Protein AF-A0A9E4IDW4-F1 (afdb_monomer_lite)

Radius of gyration: 22.56 Å; chains: 1; bounding box: 60×32×59 Å

Sequence (175 aa):
MSVNFPRYSDRLLSLQPRERAHRRWRSAGLVERLWARDPSVWGAAAPSAGQRLGWLDLPRTMAPHLGTFARMAEELIAEGTQDVVLMGMGGSSLAPEVFASVFGRAPGHPRLSVIDSTHPEAVASLRNRIDPTRTFFVVSSKSGTTVETLSFFRYFWKQCSEDGARFAAITDRGT

Foldseek 3Di:
DDDDDDPPPDPPDPCVVVVVVVVVCVVVVLVVCLVVLPQCSVPPVGNCSSVVSVVVCCVVVCVVCVVVVVVVQVVLLVVQAAEEEEQDADPSFVVQVVCCVPVPDDPSGHRYDYDHDPPVVSLVVVVVVDQLCRYAYEQEDAASVPPRSVVSVVVSCVVNVNDPVRYDYDYHPPD

pLDDT: mean 89.24, std 14.79, range [33.0, 98.44]

Structure (mmCIF, N/CA/C/O backbone):
data_AF-A0A9E4IDW4-F1
#
_entry.id   AF-A0A9E4IDW4-F1
#
loop_
_atom_site.group_PDB
_atom_site.id
_atom_site.type_symbol
_atom_site.label_atom_id
_atom_site.label_alt_id
_atom_site.label_comp_id
_atom_site.label_asym_id
_atom_site.label_entity_id
_atom_site.label_seq_id
_atom_site.pdbx_PDB_ins_code
_atom_site.Cartn_x
_atom_site.Cartn_y
_atom_site.Cartn_z
_atom_site.occupancy
_atom_site.B_iso_or_equiv
_atom_site.auth_seq_id
_atom_site.auth_comp_id
_atom_site.auth_asym_id
_atom_site.auth_atom_id
_atom_site.pdbx_PDB_model_num
ATOM 1 N N . MET A 1 1 ? -40.922 -17.368 -31.994 1.00 40.91 1 MET A N 1
ATOM 2 C CA . MET A 1 1 ? -40.145 -16.122 -32.171 1.00 40.91 1 MET A CA 1
ATOM 3 C C . MET A 1 1 ? -38.729 -16.429 -31.710 1.00 40.91 1 MET A C 1
ATOM 5 O O . MET A 1 1 ? -38.491 -16.499 -30.514 1.00 40.91 1 MET A O 1
ATOM 9 N N . SER A 1 2 ? -37.842 -16.778 -32.640 1.00 35.53 2 SER A N 1
ATOM 10 C CA . SER A 1 2 ? -36.505 -17.295 -32.321 1.00 35.53 2 SER A CA 1
ATOM 11 C C . SER A 1 2 ? -35.489 -16.176 -32.497 1.00 35.53 2 SER A C 1
ATOM 13 O O . SER A 1 2 ? -35.296 -15.687 -33.608 1.00 35.53 2 SER A O 1
ATOM 15 N N . VAL A 1 3 ? -34.882 -15.740 -31.396 1.00 36.53 3 VAL A N 1
ATOM 16 C CA . VAL A 1 3 ? -33.816 -14.734 -31.410 1.00 36.53 3 VAL A CA 1
ATOM 17 C C . VAL A 1 3 ? -32.530 -15.430 -31.846 1.00 36.53 3 VAL A C 1
ATOM 19 O O . VAL A 1 3 ? -32.053 -16.353 -31.191 1.00 36.53 3 VAL A O 1
ATOM 22 N N . ASN A 1 4 ? -32.013 -15.028 -33.003 1.00 33.00 4 ASN A N 1
ATOM 23 C CA . ASN A 1 4 ? -30.825 -15.601 -33.617 1.00 33.00 4 ASN A CA 1
ATOM 24 C C . ASN A 1 4 ? -29.584 -14.932 -33.002 1.00 33.00 4 ASN A C 1
ATOM 26 O O . ASN A 1 4 ? -29.314 -13.764 -33.279 1.00 33.00 4 ASN A O 1
ATOM 30 N N . PHE A 1 5 ? -28.843 -15.640 -32.147 1.00 37.16 5 PHE A N 1
ATOM 31 C CA . PHE A 1 5 ? -27.531 -15.172 -31.698 1.00 37.16 5 PHE A CA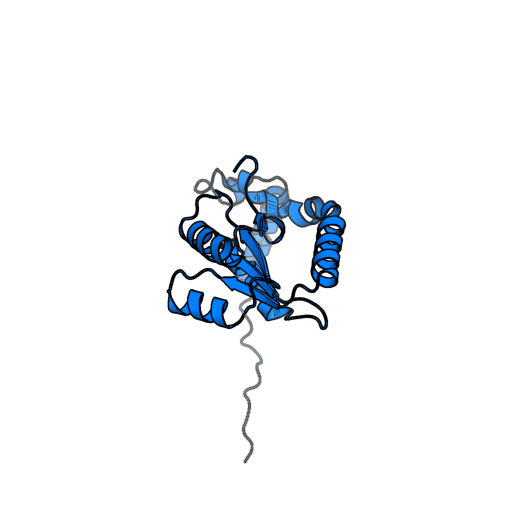 1
ATOM 32 C C . PHE A 1 5 ? -26.512 -15.402 -32.825 1.00 37.16 5 PHE A C 1
ATOM 34 O O . PHE A 1 5 ? -26.415 -16.527 -33.324 1.00 37.16 5 PHE A O 1
ATOM 41 N N . PRO A 1 6 ? -25.742 -14.382 -33.247 1.00 39.16 6 PRO A N 1
ATOM 42 C CA . PRO A 1 6 ? -24.739 -14.574 -34.280 1.00 39.16 6 PRO A CA 1
ATOM 43 C C . PRO A 1 6 ? -23.668 -15.547 -33.778 1.00 39.16 6 PRO A C 1
ATOM 45 O O . PRO A 1 6 ? -23.073 -15.348 -32.716 1.00 39.16 6 PRO A O 1
ATOM 48 N N . ARG A 1 7 ? -23.421 -16.609 -34.553 1.00 46.19 7 ARG A N 1
ATOM 49 C CA . ARG A 1 7 ? -22.292 -17.515 -34.335 1.00 46.19 7 ARG A CA 1
ATOM 50 C C . ARG A 1 7 ? -21.002 -16.705 -34.450 1.00 46.19 7 ARG A C 1
ATOM 52 O O . ARG A 1 7 ? -20.684 -16.184 -35.515 1.00 46.19 7 ARG A O 1
ATOM 59 N N . TYR A 1 8 ? -20.271 -16.610 -33.344 1.00 43.44 8 TYR A N 1
ATOM 60 C CA . TYR A 1 8 ? -18.884 -16.157 -33.304 1.00 43.44 8 TYR A CA 1
ATOM 61 C C . TYR A 1 8 ? -18.001 -17.182 -34.034 1.00 43.44 8 TYR A C 1
ATOM 63 O O . TYR A 1 8 ? -17.343 -18.012 -33.416 1.00 43.44 8 TYR A O 1
ATOM 71 N N . SER A 1 9 ? -17.992 -17.154 -35.360 1.00 56.03 9 SER A N 1
ATOM 72 C CA . SER A 1 9 ? -16.974 -17.831 -36.157 1.00 56.03 9 SER A CA 1
ATOM 73 C C . SER A 1 9 ? -16.443 -16.851 -37.198 1.00 56.03 9 SER A C 1
ATOM 75 O O . SER A 1 9 ? -17.212 -16.172 -37.871 1.00 56.03 9 SER A O 1
ATOM 77 N N . ASP A 1 10 ? -15.113 -16.763 -37.262 1.00 44.09 10 ASP A N 1
ATOM 78 C CA . ASP A 1 10 ? -14.306 -16.153 -38.333 1.00 44.09 10 ASP A CA 1
ATOM 79 C C . ASP A 1 10 ? -13.840 -14.689 -38.195 1.00 44.09 10 ASP A C 1
ATOM 81 O O . ASP A 1 10 ? -13.246 -14.143 -39.122 1.00 44.09 10 ASP A O 1
ATOM 85 N N . ARG A 1 11 ? -13.964 -14.055 -37.016 1.00 44.19 11 ARG A N 1
ATOM 86 C CA . ARG A 1 11 ? -13.300 -12.755 -36.716 1.00 44.19 11 ARG A CA 1
ATOM 87 C C . ARG A 1 11 ? -12.366 -12.751 -35.500 1.00 44.19 11 ARG A C 1
ATOM 89 O O . ARG A 1 11 ? -12.058 -11.696 -34.948 1.00 44.19 11 ARG A O 1
ATOM 96 N N . LEU A 1 12 ? -11.856 -13.910 -35.095 1.00 44.91 12 LEU A N 1
ATOM 97 C CA . LEU A 1 12 ? -10.753 -13.974 -34.136 1.00 44.91 12 LEU A CA 1
ATOM 98 C C . LEU A 1 12 ? -9.425 -13.696 -34.856 1.00 44.91 12 LEU A C 1
ATOM 100 O O . LEU A 1 12 ? -8.836 -14.593 -35.439 1.00 44.91 12 LEU A O 1
ATOM 104 N N . LEU A 1 13 ? -8.980 -12.438 -34.762 1.00 48.75 13 LEU A N 1
ATOM 105 C CA . LEU A 1 13 ? -7.579 -11.994 -34.742 1.00 48.75 13 LEU A CA 1
ATOM 106 C C . LEU A 1 13 ? -6.708 -12.444 -35.928 1.00 48.75 13 LEU A C 1
ATOM 108 O O . LEU A 1 13 ? -6.264 -13.585 -35.998 1.00 48.75 13 LEU A O 1
ATOM 112 N N . SER A 1 14 ? -6.291 -11.508 -36.786 1.00 55.91 14 SER A N 1
ATOM 113 C CA . SER A 1 14 ? -5.097 -11.729 -37.607 1.00 55.91 14 SER A CA 1
ATOM 114 C C . SER A 1 14 ? -3.940 -12.100 -36.666 1.00 55.91 14 SER A C 1
ATOM 116 O O . SER A 1 14 ? -3.430 -11.236 -35.959 1.00 55.91 14 SER A O 1
ATOM 118 N N . LEU A 1 15 ? -3.538 -13.370 -36.605 1.00 54.06 15 LEU A N 1
ATOM 119 C CA . LEU A 1 15 ? -2.450 -13.851 -35.739 1.00 54.06 15 LEU A CA 1
ATOM 120 C C . LEU A 1 15 ? -1.088 -13.260 -36.136 1.00 54.06 15 LEU A C 1
ATOM 122 O O . LEU A 1 15 ? -0.140 -13.256 -35.355 1.00 54.06 15 LEU A O 1
ATOM 126 N N . GLN A 1 16 ? -1.021 -12.669 -37.326 1.00 66.50 16 GLN A N 1
ATOM 127 C CA . GLN A 1 16 ? 0.171 -12.120 -37.953 1.00 66.50 16 GLN A CA 1
ATOM 128 C C . GLN A 1 16 ? 0.957 -11.122 -37.070 1.00 66.50 16 GLN A C 1
ATOM 130 O O . GLN A 1 16 ? 2.168 -11.300 -36.938 1.00 66.50 16 GLN A O 1
ATOM 135 N N . PRO A 1 17 ? 0.365 -10.102 -36.407 1.00 73.94 17 PRO A N 1
ATOM 136 C CA . PRO A 1 17 ? 1.114 -9.200 -35.530 1.00 73.94 17 PRO A CA 1
ATOM 137 C C . PRO A 1 17 ? 1.621 -9.891 -34.257 1.00 73.94 17 PRO A C 1
ATOM 139 O O . PRO A 1 17 ? 2.756 -9.641 -33.853 1.00 73.94 17 PRO A O 1
ATOM 142 N N . ARG A 1 18 ? 0.832 -10.799 -33.660 1.00 78.06 18 ARG A N 1
ATOM 143 C CA . ARG A 1 18 ? 1.226 -11.555 -32.458 1.00 78.06 18 ARG A CA 1
ATOM 144 C C . ARG A 1 18 ? 2.373 -12.513 -32.758 1.00 78.06 18 ARG A C 1
ATOM 146 O O . ARG A 1 18 ? 3.352 -12.557 -32.023 1.00 78.06 18 ARG A O 1
ATOM 153 N N . GLU A 1 19 ? 2.280 -13.252 -33.856 1.00 80.94 19 GLU A N 1
ATOM 154 C CA . GLU A 1 19 ? 3.316 -14.183 -34.301 1.00 80.94 19 GLU A CA 1
ATOM 155 C C . GLU A 1 19 ? 4.599 -13.462 -34.716 1.00 80.94 19 GLU A C 1
ATOM 157 O O . GLU A 1 19 ? 5.691 -13.936 -34.411 1.00 80.94 19 GLU A O 1
ATOM 162 N N . ARG A 1 20 ? 4.492 -12.297 -35.373 1.00 78.88 20 ARG A N 1
ATOM 163 C CA . ARG A 1 20 ? 5.650 -11.440 -35.675 1.00 78.88 20 ARG A CA 1
ATOM 164 C C . ARG A 1 20 ? 6.316 -10.922 -34.405 1.00 78.88 20 ARG A C 1
ATOM 166 O O . ARG A 1 20 ? 7.538 -10.999 -34.306 1.00 78.88 20 ARG A O 1
ATOM 173 N N . ALA A 1 21 ? 5.538 -10.441 -33.434 1.00 81.06 21 ALA A N 1
ATOM 174 C CA . ALA A 1 21 ? 6.067 -10.017 -32.142 1.00 81.06 21 ALA A CA 1
ATOM 175 C C . ALA A 1 21 ? 6.757 -11.186 -31.426 1.00 81.06 21 ALA A C 1
ATOM 177 O O . ALA A 1 21 ? 7.907 -11.059 -31.026 1.00 81.06 21 ALA A O 1
ATOM 178 N N . HIS A 1 22 ? 6.119 -12.353 -31.365 1.00 83.44 22 HIS A N 1
ATOM 179 C CA . HIS A 1 22 ? 6.694 -13.548 -30.753 1.00 83.44 22 HIS A CA 1
ATOM 180 C C . HIS A 1 22 ? 7.994 -14.006 -31.439 1.00 83.44 22 HIS A C 1
ATOM 182 O O . HIS A 1 22 ? 8.988 -14.263 -30.762 1.00 83.44 22 HIS A O 1
ATOM 188 N N . ARG A 1 23 ? 8.032 -14.049 -32.781 1.00 85.25 23 ARG A N 1
ATOM 189 C CA . ARG A 1 23 ? 9.255 -14.356 -33.544 1.00 85.25 23 ARG A CA 1
ATOM 190 C C . ARG A 1 23 ? 10.368 -13.354 -33.249 1.00 85.25 23 ARG A C 1
ATOM 192 O O . ARG A 1 23 ? 11.481 -13.782 -32.972 1.00 85.25 23 ARG A O 1
ATOM 199 N N . ARG A 1 24 ? 10.058 -12.052 -33.234 1.00 83.50 24 ARG A N 1
ATOM 200 C CA . ARG A 1 24 ? 11.014 -10.987 -32.888 1.00 83.50 24 ARG A CA 1
ATOM 201 C C . ARG A 1 24 ? 11.556 -11.147 -31.468 1.00 83.50 24 ARG A C 1
ATOM 203 O O . ARG A 1 24 ? 12.749 -10.972 -31.255 1.00 83.50 24 ARG A O 1
ATOM 210 N N . TRP A 1 25 ? 10.693 -11.471 -30.505 1.00 87.00 25 TRP A N 1
ATOM 211 C CA . TRP A 1 25 ? 11.094 -11.676 -29.113 1.00 87.00 25 TRP A CA 1
ATOM 212 C C . TRP A 1 25 ? 12.065 -12.841 -28.970 1.00 87.00 25 TRP A C 1
ATOM 214 O O . TRP A 1 25 ? 13.083 -12.695 -28.297 1.00 87.00 25 TRP A O 1
ATOM 224 N N . ARG A 1 26 ? 11.788 -13.958 -29.652 1.00 88.25 26 ARG A N 1
ATOM 225 C CA . ARG A 1 26 ? 12.691 -15.112 -29.671 1.00 88.25 26 ARG A CA 1
ATOM 226 C C . ARG A 1 26 ? 13.998 -14.813 -30.395 1.00 88.25 26 ARG A C 1
ATOM 228 O O . ARG A 1 26 ? 15.057 -15.064 -29.838 1.00 8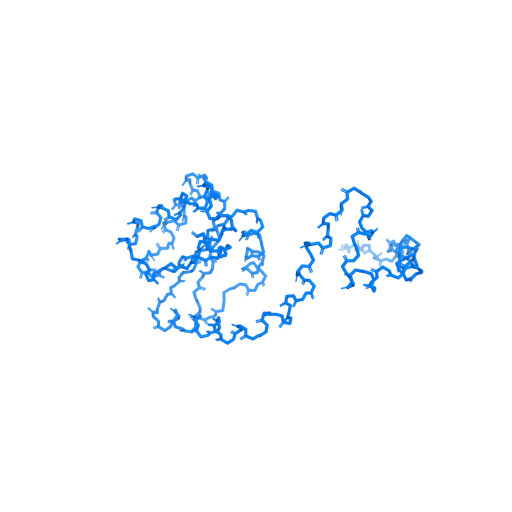8.25 26 ARG A O 1
ATOM 235 N N . SER A 1 27 ? 13.948 -14.254 -31.605 1.00 90.88 27 SER A N 1
ATOM 236 C CA . SER A 1 27 ? 15.157 -14.007 -32.402 1.00 90.88 27 SER A CA 1
ATOM 237 C C . SER A 1 27 ? 16.098 -12.988 -31.759 1.00 90.88 27 SER A C 1
ATOM 239 O O . SER A 1 27 ? 17.302 -13.060 -31.965 1.00 90.88 27 SER A O 1
ATOM 241 N N . ALA A 1 28 ? 15.562 -12.033 -30.994 1.00 90.06 28 ALA A N 1
ATOM 242 C CA . ALA A 1 28 ? 16.347 -11.025 -30.285 1.00 90.06 28 ALA A CA 1
ATOM 243 C C . ALA A 1 28 ? 16.709 -11.419 -28.837 1.00 90.06 28 ALA A C 1
ATOM 245 O O . ALA A 1 28 ? 17.242 -10.574 -28.111 1.00 90.06 28 ALA A O 1
ATOM 246 N N . GLY A 1 29 ? 16.395 -12.654 -28.411 1.00 93.94 29 GLY A N 1
ATOM 247 C CA . GLY A 1 29 ? 16.681 -13.164 -27.064 1.00 93.94 29 GLY A CA 1
ATOM 248 C C . GLY A 1 29 ? 16.105 -12.289 -25.949 1.00 93.94 29 GLY A C 1
ATOM 249 O O . GLY A 1 29 ? 16.760 -12.060 -24.932 1.00 93.94 29 GLY A O 1
ATOM 250 N N . LEU A 1 30 ? 14.929 -11.683 -26.169 1.00 92.19 30 LEU A N 1
ATOM 251 C CA . LEU A 1 30 ? 14.412 -10.649 -25.264 1.00 92.19 30 LEU A CA 1
ATOM 252 C C . LEU A 1 30 ? 14.054 -11.200 -23.888 1.00 92.19 30 LEU A C 1
ATOM 254 O O . LEU A 1 30 ? 14.156 -10.465 -22.913 1.00 92.19 30 LEU A O 1
ATOM 258 N N . VAL A 1 31 ? 13.652 -12.469 -23.795 1.00 92.06 31 VAL A N 1
ATOM 259 C CA . VAL A 1 31 ? 13.317 -13.099 -22.513 1.00 92.06 31 VAL A CA 1
ATOM 260 C C . VAL A 1 31 ? 14.582 -13.271 -21.679 1.00 92.06 31 VAL A C 1
ATOM 262 O O . VAL A 1 31 ? 14.629 -12.827 -20.537 1.00 92.06 31 VAL A O 1
ATOM 265 N N . GLU A 1 32 ? 15.632 -13.847 -22.256 1.00 94.56 32 GLU A N 1
ATOM 266 C CA . GLU A 1 32 ? 16.924 -14.058 -21.606 1.00 94.56 32 GLU A CA 1
ATOM 267 C C . GLU A 1 32 ? 17.537 -12.724 -21.167 1.00 94.56 32 GLU A C 1
ATOM 269 O O . GLU A 1 32 ? 18.001 -12.589 -20.037 1.00 94.56 32 GLU A O 1
ATOM 274 N N . ARG A 1 33 ? 17.462 -11.704 -22.027 1.00 94.88 33 ARG A N 1
ATOM 275 C CA . ARG A 1 33 ? 17.949 -10.348 -21.740 1.00 94.88 33 ARG A CA 1
ATOM 276 C C . ARG A 1 33 ? 17.129 -9.638 -20.665 1.00 94.88 33 ARG A C 1
ATOM 278 O O . ARG A 1 33 ? 17.705 -8.984 -19.798 1.00 94.88 33 ARG A O 1
ATOM 285 N N . LEU A 1 34 ? 15.806 -9.810 -20.671 1.00 94.12 34 LEU A N 1
ATOM 286 C CA . LEU A 1 34 ? 14.916 -9.335 -19.609 1.00 94.12 34 LEU A CA 1
ATOM 287 C C . LEU A 1 34 ? 15.318 -9.941 -18.256 1.00 94.12 34 LEU A C 1
ATOM 289 O O . LEU A 1 34 ? 15.496 -9.208 -17.284 1.00 94.12 34 LEU A O 1
ATOM 293 N N . TRP A 1 35 ? 15.533 -11.259 -18.203 1.00 94.88 35 TRP A N 1
ATOM 294 C CA . TRP A 1 35 ? 16.005 -11.943 -16.995 1.00 94.88 35 TRP A CA 1
ATOM 295 C C . TRP A 1 35 ? 17.409 -11.491 -16.576 1.00 94.88 35 TRP A C 1
ATOM 297 O O . TRP A 1 35 ? 17.647 -11.284 -15.385 1.00 94.88 35 TRP A O 1
ATOM 307 N N . ALA A 1 36 ? 18.294 -11.225 -17.539 1.00 95.00 36 ALA A N 1
ATOM 308 C CA . ALA A 1 36 ? 19.619 -10.641 -17.324 1.00 95.00 36 ALA A CA 1
ATOM 309 C C . ALA A 1 36 ? 19.604 -9.136 -16.977 1.00 95.00 36 ALA A C 1
ATOM 311 O O . ALA A 1 36 ? 20.665 -8.543 -16.797 1.00 95.00 36 ALA A O 1
ATOM 312 N N . ARG A 1 37 ? 18.421 -8.514 -16.849 1.00 95.44 37 ARG A N 1
ATOM 313 C CA . ARG A 1 37 ? 18.230 -7.090 -16.505 1.00 95.44 37 ARG A CA 1
ATOM 314 C C . ARG A 1 37 ? 18.837 -6.118 -17.506 1.00 95.44 37 ARG A C 1
ATOM 316 O O . ARG A 1 37 ? 19.173 -4.992 -17.145 1.00 95.44 37 ARG A O 1
ATOM 323 N N . ASP A 1 38 ? 18.942 -6.532 -18.761 1.00 94.19 38 ASP A N 1
ATOM 324 C CA . ASP A 1 38 ? 19.467 -5.698 -19.832 1.00 94.19 38 ASP A CA 1
ATOM 325 C C . ASP A 1 38 ? 18.517 -4.506 -20.096 1.00 94.19 38 ASP A C 1
ATOM 327 O O . ASP A 1 38 ? 17.403 -4.704 -20.599 1.00 94.19 38 ASP A O 1
ATOM 331 N N . PRO A 1 39 ? 18.923 -3.254 -19.793 1.00 92.12 39 PRO A N 1
ATOM 332 C CA . PRO A 1 39 ? 18.064 -2.086 -19.981 1.00 92.12 39 PRO A CA 1
ATOM 333 C C . PRO A 1 39 ? 17.756 -1.820 -21.460 1.00 92.12 39 PRO A C 1
ATOM 335 O O . PRO A 1 39 ? 16.744 -1.192 -21.773 1.00 92.12 39 PRO A O 1
ATOM 338 N N . SER A 1 40 ? 18.570 -2.333 -22.389 1.00 90.44 40 SER A N 1
ATOM 339 C CA . SER A 1 40 ? 18.362 -2.120 -23.823 1.00 90.44 40 SER A CA 1
ATOM 340 C C . SER A 1 40 ? 17.136 -2.857 -24.384 1.00 90.44 40 SER A C 1
ATOM 342 O O . SER A 1 40 ? 16.716 -2.564 -25.504 1.00 90.44 40 SER A O 1
ATOM 344 N N . VAL A 1 41 ? 16.482 -3.722 -23.593 1.00 91.81 41 VAL A N 1
ATOM 345 C CA . VAL A 1 41 ? 15.140 -4.259 -23.895 1.00 91.81 41 VAL A CA 1
ATOM 346 C C . VAL A 1 41 ? 14.097 -3.137 -24.049 1.00 91.81 41 VAL A C 1
ATOM 348 O O . VAL A 1 41 ? 13.208 -3.249 -24.892 1.00 91.81 41 VAL A O 1
ATOM 351 N N . TRP A 1 42 ? 14.230 -2.030 -23.307 1.00 90.12 42 TRP A N 1
ATOM 352 C CA . TRP A 1 42 ? 13.336 -0.861 -23.388 1.00 90.12 42 TRP A CA 1
ATOM 353 C C . TRP A 1 42 ? 13.865 0.254 -24.301 1.00 90.12 42 TRP A C 1
ATOM 355 O O . TRP A 1 42 ? 13.230 1.300 -24.442 1.00 90.12 42 TRP A O 1
ATOM 365 N N . GLY A 1 43 ? 15.009 0.030 -24.951 1.00 87.81 43 GLY A N 1
ATOM 366 C CA . GLY A 1 43 ? 15.678 1.021 -25.787 1.00 87.81 43 GLY A CA 1
ATOM 367 C C . GLY A 1 43 ? 16.343 2.154 -24.997 1.00 87.81 43 GLY A C 1
ATOM 368 O O . GLY A 1 43 ? 16.283 2.230 -23.770 1.00 87.81 43 GLY A O 1
ATOM 369 N N . ALA A 1 44 ? 16.989 3.067 -25.725 1.00 87.81 44 ALA A N 1
ATOM 370 C CA . ALA A 1 44 ? 17.806 4.136 -25.143 1.00 87.81 44 ALA A CA 1
ATOM 371 C C . ALA A 1 44 ? 17.014 5.153 -24.296 1.00 87.81 44 ALA A C 1
ATOM 373 O O . ALA A 1 44 ? 17.605 5.872 -23.499 1.00 87.81 44 ALA A O 1
ATOM 374 N N . ALA A 1 45 ? 15.686 5.203 -24.443 1.00 88.06 45 ALA A N 1
ATOM 375 C CA . 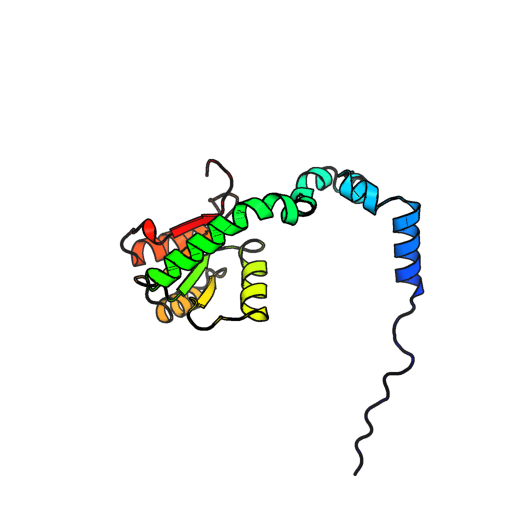ALA A 1 45 ? 14.824 6.121 -23.700 1.00 88.06 45 ALA A CA 1
ATOM 376 C C . ALA A 1 45 ? 14.639 5.734 -22.219 1.00 88.06 45 ALA A C 1
ATOM 378 O O . ALA A 1 45 ? 14.189 6.559 -21.428 1.00 88.06 45 ALA A O 1
ATOM 379 N N . ALA A 1 46 ? 14.980 4.500 -21.827 1.00 88.12 46 ALA A N 1
ATOM 380 C CA . ALA A 1 46 ? 14.782 4.003 -20.465 1.00 88.12 46 ALA A CA 1
ATOM 381 C C . ALA A 1 46 ? 16.047 3.325 -19.897 1.00 88.12 46 ALA A C 1
ATOM 383 O O . ALA A 1 46 ? 16.011 2.151 -19.521 1.00 88.12 46 ALA A O 1
ATOM 384 N N . PRO A 1 47 ? 17.175 4.050 -19.775 1.00 86.44 47 PRO A N 1
ATOM 385 C CA . PRO A 1 47 ? 18.453 3.466 -19.356 1.00 86.44 47 PRO A CA 1
ATOM 386 C C . PRO A 1 47 ? 18.426 2.897 -17.927 1.00 86.44 47 PRO A C 1
ATOM 388 O O . PRO A 1 47 ? 19.189 1.991 -17.606 1.00 86.44 47 PRO A O 1
ATOM 391 N N . SER A 1 48 ? 17.521 3.381 -17.067 1.00 91.25 48 SER A N 1
ATOM 392 C CA . SER A 1 48 ? 17.343 2.889 -15.693 1.00 91.25 48 SER A CA 1
ATOM 393 C C . SER A 1 48 ? 16.371 1.710 -15.572 1.00 91.25 48 SER A C 1
ATOM 395 O O . SER A 1 48 ? 16.156 1.217 -14.464 1.00 91.25 48 SER A O 1
ATOM 397 N N . ALA A 1 49 ? 15.788 1.226 -16.678 1.00 91.06 49 ALA A N 1
ATOM 398 C CA . ALA A 1 49 ? 14.782 0.164 -16.646 1.00 91.06 49 ALA A CA 1
ATOM 399 C C . ALA A 1 49 ? 15.293 -1.102 -15.948 1.00 91.06 49 ALA A C 1
ATOM 401 O O . ALA A 1 49 ? 14.576 -1.654 -15.119 1.00 91.06 49 ALA A O 1
ATOM 402 N N . GLY A 1 50 ? 16.554 -1.491 -16.186 1.00 90.88 50 GLY A N 1
ATOM 403 C CA . GLY A 1 50 ? 17.183 -2.663 -15.562 1.00 90.88 50 GLY A CA 1
ATOM 404 C C . GLY A 1 50 ? 17.188 -2.635 -14.027 1.00 90.88 50 GLY A C 1
ATOM 405 O O . GLY A 1 50 ? 17.099 -3.680 -13.386 1.00 90.88 50 GLY A O 1
ATOM 406 N N . GLN A 1 51 ? 17.198 -1.443 -13.421 1.00 92.38 51 GLN A N 1
ATOM 407 C CA . GLN A 1 51 ? 17.175 -1.260 -11.963 1.00 92.38 51 GLN A CA 1
ATOM 408 C C . GLN A 1 51 ? 15.768 -1.422 -11.364 1.00 92.38 51 GLN A C 1
ATOM 410 O O . GLN A 1 51 ? 15.619 -1.562 -10.153 1.00 92.38 51 GLN A O 1
ATOM 415 N N . ARG A 1 52 ? 14.717 -1.405 -12.193 1.00 91.75 52 ARG A N 1
ATOM 416 C CA . ARG A 1 52 ? 13.305 -1.468 -11.771 1.00 91.75 52 ARG A CA 1
ATOM 417 C C . ARG A 1 52 ? 12.670 -2.835 -12.043 1.00 91.75 52 ARG A C 1
ATOM 419 O O . ARG A 1 52 ? 11.449 -2.957 -12.076 1.00 91.75 52 ARG A O 1
ATOM 426 N N . LEU A 1 53 ? 13.493 -3.872 -12.216 1.00 95.06 53 LEU A N 1
ATOM 427 C CA . LEU A 1 53 ? 13.063 -5.242 -12.532 1.00 95.06 53 LEU A CA 1
ATOM 428 C C . LEU A 1 53 ? 13.064 -6.187 -11.332 1.00 95.06 53 LEU A C 1
ATOM 430 O O . LEU A 1 53 ? 13.038 -7.403 -11.507 1.00 95.06 53 LEU A O 1
ATOM 434 N N . GLY A 1 54 ? 13.052 -5.645 -10.110 1.00 93.44 54 GLY A N 1
ATOM 435 C CA . GLY A 1 54 ? 12.947 -6.455 -8.891 1.00 93.44 54 GLY A CA 1
ATOM 436 C C . GLY A 1 54 ? 11.719 -7.374 -8.883 1.00 93.44 54 GLY A C 1
ATOM 437 O O . GLY A 1 54 ? 11.762 -8.450 -8.297 1.00 93.44 54 GLY A O 1
ATOM 438 N N . TRP A 1 55 ? 10.661 -7.009 -9.619 1.00 94.31 55 TRP A N 1
ATOM 439 C CA . TRP A 1 55 ? 9.451 -7.818 -9.775 1.00 94.31 55 TRP A CA 1
ATOM 440 C C . TRP A 1 55 ? 9.685 -9.207 -10.386 1.00 94.31 55 TRP A C 1
ATOM 442 O O . TRP A 1 55 ? 8.906 -10.115 -10.112 1.00 94.31 55 TRP A O 1
ATOM 452 N N . LEU A 1 56 ? 10.769 -9.404 -11.147 1.00 96.19 56 LEU A N 1
ATOM 453 C CA . LEU A 1 56 ? 11.132 -10.710 -11.707 1.00 96.19 56 LEU A CA 1
ATOM 454 C C . LEU A 1 56 ? 11.524 -11.727 -10.627 1.00 96.19 56 LEU A C 1
ATOM 456 O O . LEU A 1 56 ? 11.273 -12.919 -10.782 1.00 96.19 56 LEU A O 1
ATOM 460 N N . ASP A 1 57 ? 12.133 -11.261 -9.535 1.00 95.69 57 ASP A N 1
ATOM 461 C CA . ASP A 1 57 ? 12.568 -12.123 -8.433 1.00 95.69 57 ASP A CA 1
ATOM 462 C C . ASP A 1 57 ? 11.528 -12.239 -7.314 1.00 95.69 57 ASP A C 1
ATOM 464 O O . ASP A 1 57 ? 11.674 -13.115 -6.459 1.00 95.69 57 ASP A O 1
ATOM 468 N N . LEU A 1 58 ? 10.490 -11.389 -7.316 1.00 94.19 58 LEU A N 1
ATOM 469 C CA . LEU A 1 58 ? 9.543 -11.260 -6.204 1.00 94.19 58 LEU A CA 1
ATOM 470 C C . LEU A 1 58 ? 8.971 -12.594 -5.711 1.00 94.19 58 LEU A C 1
ATOM 472 O O . LEU A 1 58 ? 8.995 -12.804 -4.501 1.00 94.19 58 LEU A O 1
ATOM 476 N N . PRO A 1 59 ? 8.511 -13.530 -6.567 1.00 93.56 59 PRO A N 1
ATOM 477 C CA . PRO A 1 59 ? 7.992 -14.808 -6.077 1.00 93.56 59 PRO A CA 1
ATOM 478 C C . PRO A 1 59 ? 9.012 -15.587 -5.235 1.00 93.56 59 PRO A C 1
ATOM 480 O O . PRO A 1 59 ? 8.658 -16.185 -4.223 1.00 93.56 59 PRO A O 1
ATOM 483 N N . ARG A 1 60 ? 10.293 -15.538 -5.618 1.00 95.94 60 ARG A N 1
ATOM 484 C CA . ARG A 1 60 ? 11.384 -16.212 -4.908 1.00 95.94 60 ARG A CA 1
ATOM 485 C C . ARG A 1 60 ? 11.793 -15.454 -3.651 1.00 95.94 60 ARG A C 1
ATOM 487 O O . ARG A 1 60 ? 12.005 -16.080 -2.619 1.00 95.94 60 ARG A O 1
ATOM 494 N N . THR A 1 61 ? 11.912 -14.129 -3.719 1.00 95.62 61 THR A N 1
ATOM 495 C CA . THR A 1 61 ? 12.342 -13.322 -2.566 1.00 95.62 61 THR A CA 1
ATOM 496 C C . THR A 1 61 ? 11.252 -13.195 -1.509 1.00 95.62 61 THR A C 1
ATOM 498 O O . THR A 1 61 ? 11.576 -13.037 -0.341 1.00 95.62 61 THR A O 1
ATOM 501 N N . MET A 1 62 ? 9.973 -13.290 -1.890 1.00 95.38 62 MET A N 1
ATOM 502 C CA . MET A 1 62 ? 8.844 -13.223 -0.958 1.00 95.38 62 MET A CA 1
ATOM 503 C C . MET A 1 62 ? 8.516 -14.560 -0.296 1.00 95.38 62 MET A C 1
ATOM 505 O O . MET A 1 62 ? 7.967 -14.551 0.805 1.00 95.38 62 MET A O 1
ATOM 509 N N . ALA A 1 63 ? 8.863 -15.696 -0.913 1.00 96.88 63 ALA A N 1
ATOM 510 C CA . ALA A 1 63 ? 8.540 -17.023 -0.383 1.00 96.88 63 ALA A CA 1
ATOM 511 C C . ALA A 1 63 ? 8.970 -17.235 1.088 1.00 96.88 63 ALA A C 1
ATOM 513 O O . ALA A 1 63 ? 8.139 -17.699 1.871 1.00 96.88 63 ALA A O 1
ATOM 514 N N . PRO A 1 64 ? 10.183 -16.832 1.526 1.00 97.38 64 PRO A N 1
ATOM 515 C CA . PRO A 1 64 ? 10.592 -16.972 2.927 1.00 97.38 64 PRO A CA 1
ATOM 516 C C . PRO A 1 64 ? 9.768 -16.133 3.918 1.00 97.38 64 PRO A C 1
ATOM 518 O O . PRO A 1 64 ? 9.752 -16.435 5.107 1.00 97.38 64 PRO A O 1
ATOM 521 N N . HIS A 1 65 ? 9.085 -15.082 3.453 1.00 95.81 65 HIS A N 1
ATOM 522 C CA . HIS A 1 65 ? 8.314 -14.166 4.299 1.00 95.81 65 HIS A CA 1
ATOM 523 C C . HIS A 1 65 ? 6.843 -14.572 4.454 1.00 95.81 65 HIS A C 1
ATOM 525 O O . HIS A 1 65 ? 6.156 -14.035 5.323 1.00 95.81 65 HIS A O 1
ATOM 531 N N . LEU A 1 66 ? 6.351 -15.525 3.653 1.00 95.69 66 LEU A N 1
ATOM 532 C CA . LEU A 1 66 ? 4.940 -15.927 3.661 1.00 95.69 66 LEU A CA 1
ATOM 533 C C . LEU A 1 66 ? 4.475 -16.413 5.037 1.00 95.69 66 LEU A C 1
ATOM 535 O O . LEU A 1 66 ? 3.385 -16.045 5.466 1.00 95.69 66 LEU A O 1
ATOM 539 N N . GLY A 1 67 ? 5.314 -17.167 5.754 1.00 97.69 67 GLY A N 1
ATOM 540 C CA . GLY A 1 67 ? 4.997 -17.627 7.110 1.00 97.69 67 GLY A CA 1
ATOM 541 C C . GLY A 1 67 ? 4.801 -16.474 8.099 1.00 97.69 67 GLY A C 1
ATOM 542 O O . GLY A 1 67 ? 3.891 -16.514 8.921 1.00 97.69 67 GLY A O 1
ATOM 543 N N . THR A 1 68 ? 5.596 -15.407 7.980 1.00 96.38 68 THR A N 1
ATOM 544 C CA . THR A 1 68 ? 5.449 -14.209 8.818 1.00 96.38 68 THR A CA 1
ATOM 545 C C . THR A 1 68 ? 4.121 -13.504 8.560 1.00 96.38 68 THR A C 1
ATOM 547 O O . THR A 1 68 ? 3.448 -13.126 9.514 1.00 96.38 68 THR A O 1
ATOM 550 N N . PHE A 1 69 ? 3.720 -13.346 7.294 1.00 94.25 69 PHE A N 1
ATOM 551 C CA . PHE A 1 69 ? 2.444 -12.703 6.961 1.00 94.25 69 PHE A CA 1
ATOM 552 C C . PHE A 1 69 ? 1.238 -13.559 7.341 1.00 94.25 69 PHE A C 1
ATOM 554 O O . PHE A 1 69 ? 0.248 -13.016 7.819 1.00 94.25 69 PHE A O 1
ATOM 561 N N . ALA A 1 70 ? 1.328 -14.880 7.163 1.00 95.50 70 ALA A N 1
ATOM 562 C CA . ALA A 1 70 ? 0.284 -15.806 7.588 1.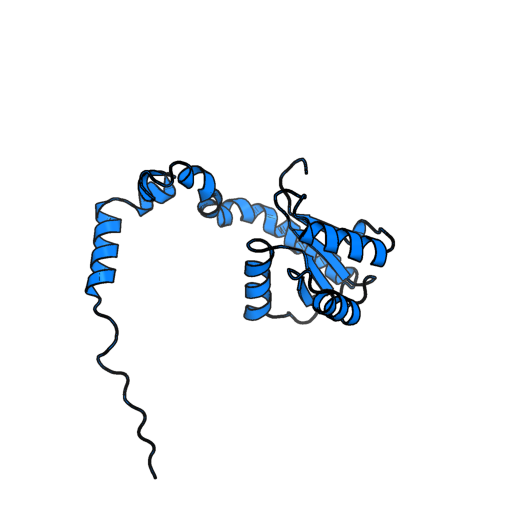00 95.50 70 ALA A CA 1
ATOM 563 C C . ALA A 1 70 ? 0.065 -15.721 9.104 1.00 95.50 70 ALA A C 1
ATOM 565 O O . ALA A 1 70 ? -1.056 -15.481 9.540 1.00 95.50 70 ALA A O 1
ATOM 566 N N . ARG A 1 71 ? 1.147 -15.784 9.889 1.00 97.44 71 ARG A N 1
ATOM 567 C CA . ARG A 1 71 ? 1.085 -15.634 11.347 1.00 97.44 71 ARG A CA 1
ATOM 568 C C . ARG A 1 71 ? 0.499 -14.284 11.766 1.00 97.44 71 ARG A C 1
ATOM 570 O O . ARG A 1 71 ? -0.375 -14.246 12.617 1.00 97.44 71 ARG A O 1
ATOM 577 N N . MET A 1 72 ? 0.936 -13.186 11.147 1.00 95.38 72 MET A N 1
ATOM 578 C CA . MET A 1 72 ? 0.382 -11.859 11.440 1.00 95.38 72 MET A CA 1
ATOM 579 C C . MET A 1 72 ? -1.125 -11.799 11.145 1.00 95.38 72 MET A C 1
ATOM 581 O O . MET A 1 72 ? -1.886 -11.226 11.918 1.00 95.38 72 MET A O 1
ATOM 585 N N . ALA A 1 73 ? -1.578 -12.398 10.041 1.00 95.00 73 ALA A N 1
ATOM 586 C CA . ALA A 1 73 ? -3.002 -12.461 9.729 1.00 95.00 73 ALA A CA 1
ATOM 587 C C . ALA A 1 73 ? -3.780 -13.290 10.766 1.00 95.00 73 ALA A C 1
ATOM 589 O O . ALA A 1 73 ? -4.863 -12.878 11.175 1.00 95.00 73 ALA A O 1
ATOM 590 N N . GLU A 1 74 ? -3.231 -14.424 11.210 1.00 97.31 74 GLU A N 1
ATOM 591 C CA . GLU A 1 74 ? -3.815 -15.265 12.265 1.00 97.31 74 GLU A CA 1
ATOM 592 C C . GLU A 1 74 ? -3.911 -14.527 13.607 1.00 97.31 74 GLU A C 1
AT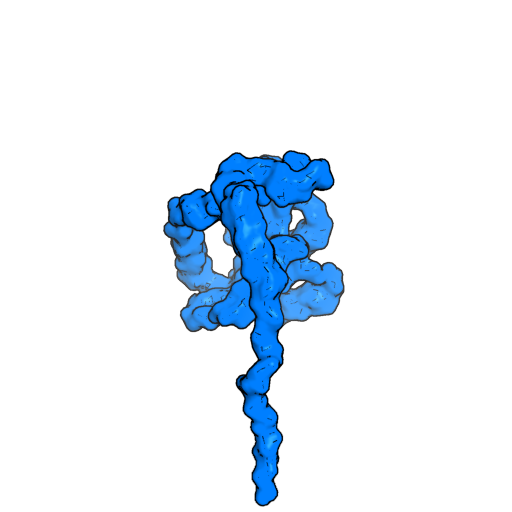OM 594 O O . GLU A 1 74 ? -4.957 -14.577 14.250 1.00 97.31 74 GLU A O 1
ATOM 599 N N . GLU A 1 75 ? -2.864 -13.795 13.996 1.00 97.12 75 GLU A N 1
ATOM 600 C CA . GLU A 1 75 ? -2.833 -12.963 15.207 1.00 97.12 75 GLU A CA 1
ATOM 601 C C . GLU A 1 75 ? -3.945 -11.903 15.169 1.00 97.12 75 GLU A C 1
ATOM 603 O O . GLU A 1 75 ? -4.773 -11.845 16.077 1.00 97.12 75 GLU A O 1
ATOM 608 N N . LEU A 1 76 ? -4.065 -11.154 14.066 1.00 96.81 76 LEU A N 1
ATOM 609 C CA . LEU A 1 76 ? -5.121 -10.148 13.907 1.00 96.81 76 LEU A CA 1
ATOM 610 C C . LEU A 1 76 ? -6.533 -10.749 13.975 1.00 96.81 76 LEU A C 1
ATOM 612 O O . LEU A 1 76 ? -7.450 -10.123 14.518 1.00 96.81 76 LEU A O 1
ATOM 616 N N . ILE A 1 77 ? -6.726 -11.951 13.424 1.00 97.06 77 ILE A N 1
ATOM 617 C CA . ILE A 1 77 ? -8.002 -12.676 13.496 1.00 97.06 77 ILE A CA 1
ATOM 618 C C . ILE A 1 77 ? -8.296 -13.093 14.940 1.00 97.06 77 ILE A C 1
ATOM 620 O O . ILE A 1 77 ? -9.414 -12.879 15.415 1.00 97.06 77 ILE A O 1
ATOM 624 N N . ALA A 1 78 ? -7.311 -13.652 15.647 1.00 97.31 78 ALA A N 1
ATOM 625 C CA . ALA A 1 78 ? -7.449 -14.087 17.036 1.00 97.31 78 ALA A CA 1
ATOM 626 C C . ALA A 1 78 ? -7.744 -12.916 17.990 1.00 97.31 78 ALA A C 1
ATOM 628 O O . ALA A 1 78 ? -8.533 -13.062 18.923 1.00 97.31 78 ALA A O 1
ATOM 629 N N . GLU A 1 79 ? -7.186 -11.738 17.712 1.0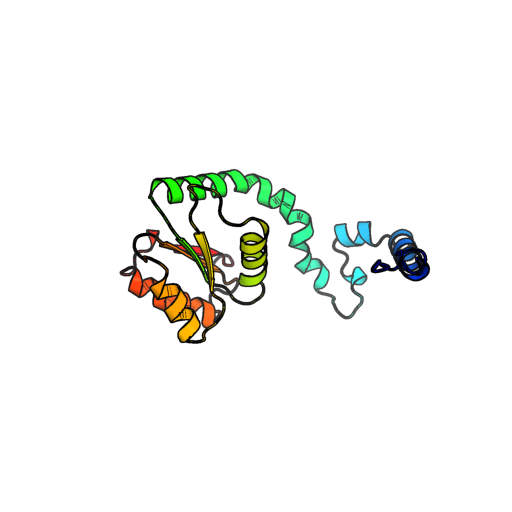0 96.06 79 GLU A N 1
ATOM 630 C CA . GLU A 1 79 ? -7.458 -10.485 18.429 1.00 96.06 79 GLU A CA 1
ATOM 631 C C . GLU A 1 79 ? -8.842 -9.888 18.112 1.00 96.06 79 GLU A C 1
ATOM 633 O O . GLU A 1 79 ? -9.274 -8.912 18.727 1.00 96.06 79 GLU A O 1
ATOM 638 N N . GLY A 1 80 ? -9.581 -10.477 17.167 1.00 96.81 80 GLY A N 1
ATOM 639 C CA . GLY A 1 80 ? -10.942 -10.069 16.836 1.00 96.81 80 GLY A CA 1
ATOM 640 C C . GLY A 1 80 ? -11.028 -8.859 15.905 1.00 96.81 80 GLY A C 1
ATOM 641 O O . GLY A 1 80 ? -12.073 -8.188 15.891 1.00 96.81 80 GLY A O 1
ATOM 642 N N . THR A 1 81 ? -9.977 -8.596 15.119 1.00 98.12 81 THR A N 1
ATOM 643 C CA . THR A 1 81 ? -9.968 -7.580 14.056 1.00 98.12 81 THR A CA 1
ATOM 644 C C . THR A 1 81 ? -11.083 -7.858 13.047 1.00 98.12 81 THR A C 1
ATOM 646 O O . THR A 1 81 ? -11.218 -8.966 12.527 1.00 98.12 81 THR A O 1
ATOM 649 N N . GLN A 1 82 ? -11.899 -6.845 12.752 1.00 97.50 82 GLN A N 1
ATOM 650 C CA . GLN A 1 82 ? -13.012 -6.941 11.800 1.00 97.50 82 GLN A CA 1
ATOM 651 C C . GLN A 1 82 ? -12.709 -6.294 10.457 1.00 97.50 82 GLN A C 1
ATOM 653 O O . GLN A 1 82 ? -13.246 -6.725 9.434 1.00 97.50 82 GLN A O 1
ATOM 658 N N . ASP A 1 83 ? -11.847 -5.284 10.455 1.00 97.94 83 ASP A N 1
ATOM 659 C CA . ASP A 1 83 ? -11.507 -4.495 9.283 1.00 97.94 83 ASP A CA 1
ATOM 660 C C . ASP A 1 83 ? -9.990 -4.341 9.170 1.00 97.94 83 ASP A C 1
ATOM 662 O O . ASP A 1 83 ? -9.294 -4.127 10.159 1.00 97.94 83 ASP A O 1
ATOM 666 N N . VAL A 1 84 ? -9.488 -4.413 7.941 1.00 97.88 84 VAL A N 1
ATOM 667 C CA . VAL A 1 84 ? -8.145 -3.966 7.578 1.00 97.88 84 VAL A CA 1
ATOM 668 C C . VAL A 1 84 ? -8.301 -2.817 6.595 1.00 97.88 84 VAL A C 1
ATOM 670 O O . VAL A 1 84 ? -8.937 -2.974 5.552 1.00 97.88 84 VAL A O 1
ATOM 673 N N . VAL A 1 85 ? -7.730 -1.661 6.913 1.00 98.00 85 VAL A N 1
ATOM 674 C CA . VAL A 1 85 ? -7.747 -0.485 6.039 1.00 98.00 85 VAL A CA 1
ATOM 675 C C . VAL A 1 85 ? -6.348 -0.240 5.499 1.00 98.00 85 VAL A C 1
ATOM 677 O O . VAL A 1 85 ? -5.449 0.148 6.242 1.00 98.00 85 VAL A O 1
ATOM 680 N N . LEU A 1 86 ? -6.170 -0.425 4.194 1.00 97.88 86 LEU A N 1
ATOM 681 C CA . LEU A 1 86 ? -4.954 -0.027 3.498 1.00 97.88 86 LEU A CA 1
ATOM 682 C C . LEU A 1 86 ? -5.075 1.427 3.036 1.00 97.88 86 LEU A C 1
ATOM 684 O O . LEU A 1 86 ? -5.981 1.777 2.283 1.00 97.88 86 LEU A O 1
ATOM 688 N N . MET A 1 87 ? -4.134 2.260 3.470 1.00 97.50 87 MET A N 1
ATOM 689 C CA . MET A 1 87 ? -4.004 3.663 3.084 1.00 97.50 87 MET A CA 1
ATOM 690 C C . MET A 1 87 ? -2.851 3.790 2.094 1.00 97.50 87 MET A C 1
ATOM 692 O O . MET A 1 87 ? -1.692 3.584 2.459 1.00 97.50 87 MET A O 1
ATOM 696 N N . GLY A 1 88 ? -3.146 4.130 0.846 1.00 94.62 88 GLY A N 1
ATOM 697 C CA . GLY A 1 88 ? -2.148 4.171 -0.218 1.00 94.62 88 GLY A CA 1
ATOM 698 C C . GLY A 1 88 ? -2.622 4.998 -1.403 1.00 94.62 88 GLY A C 1
ATOM 699 O O . GLY A 1 88 ? -3.808 5.262 -1.531 1.00 94.62 88 GLY A O 1
ATOM 700 N N . MET A 1 89 ? -1.692 5.401 -2.265 1.00 92.06 89 MET A N 1
ATOM 701 C CA . MET A 1 89 ? -1.982 6.159 -3.480 1.00 92.06 89 MET A CA 1
ATOM 702 C C . MET A 1 89 ? -1.401 5.442 -4.698 1.00 92.06 89 MET A C 1
ATOM 704 O O . MET A 1 89 ? -0.242 5.012 -4.700 1.00 92.06 89 MET A O 1
ATOM 708 N N . GLY A 1 90 ? -2.191 5.353 -5.768 1.00 87.12 90 GLY A N 1
ATOM 709 C CA . GLY A 1 90 ? -1.764 4.805 -7.054 1.00 87.12 90 GLY A CA 1
ATOM 710 C C . GLY A 1 90 ? -1.303 3.350 -6.949 1.00 87.12 90 GLY A C 1
ATOM 711 O O . GLY A 1 90 ? -2.087 2.449 -6.670 1.00 87.12 90 GLY A O 1
ATOM 712 N N . GLY A 1 91 ? -0.012 3.097 -7.179 1.00 85.44 91 GLY A N 1
ATOM 713 C CA . GLY A 1 91 ? 0.534 1.735 -7.153 1.00 85.44 91 GLY A CA 1
ATOM 714 C C . GLY A 1 91 ? 0.364 1.015 -5.809 1.00 85.44 91 GLY A C 1
ATOM 715 O O . GLY A 1 91 ? 0.315 -0.213 -5.800 1.00 85.44 91 GLY A O 1
ATOM 716 N N . SER A 1 92 ? 0.246 1.749 -4.694 1.00 87.19 92 SER A N 1
ATOM 717 C CA . SER A 1 92 ? 0.005 1.144 -3.381 1.00 87.19 92 SER A CA 1
ATOM 718 C C . SER A 1 92 ? -1.467 0.850 -3.077 1.00 87.19 92 SER A C 1
ATOM 720 O O . SER A 1 92 ? -1.714 0.093 -2.145 1.00 87.19 92 SER A O 1
ATOM 722 N N . SER A 1 93 ? -2.432 1.360 -3.855 1.00 90.31 93 SER A N 1
ATOM 723 C CA . SER A 1 93 ? -3.872 1.091 -3.670 1.00 90.31 93 SER A CA 1
ATOM 724 C C . SER A 1 93 ? -4.436 0.073 -4.669 1.00 90.31 93 SER A C 1
ATOM 726 O O . SER A 1 93 ? -5.167 -0.838 -4.277 1.00 90.31 93 SER A O 1
ATOM 728 N N . LEU A 1 94 ? -4.041 0.167 -5.942 1.00 90.50 94 LEU A N 1
ATOM 729 C CA . LEU A 1 94 ? -4.705 -0.542 -7.045 1.00 90.50 94 LEU A CA 1
ATOM 730 C C . LEU A 1 94 ? -4.606 -2.073 -6.967 1.00 90.50 94 LEU A C 1
ATOM 732 O O . LEU A 1 94 ? -5.592 -2.771 -7.187 1.00 90.50 94 LEU A O 1
ATOM 736 N N . ALA A 1 95 ? -3.425 -2.626 -6.672 1.00 90.94 95 ALA A N 1
ATOM 737 C CA . ALA A 1 95 ? -3.271 -4.081 -6.594 1.00 90.94 95 ALA A CA 1
ATOM 738 C C . ALA A 1 95 ? -4.061 -4.693 -5.413 1.00 90.94 95 ALA A C 1
ATOM 740 O O . ALA A 1 95 ? -4.803 -5.652 -5.644 1.00 90.94 95 ALA A O 1
ATOM 741 N N . PRO A 1 96 ? -3.985 -4.141 -4.182 1.00 92.19 96 PRO A N 1
ATOM 742 C CA . PRO A 1 96 ? -4.864 -4.547 -3.085 1.00 92.19 96 PRO A CA 1
ATOM 743 C C . PRO A 1 96 ? -6.357 -4.456 -3.416 1.00 92.19 96 PRO A C 1
ATOM 745 O O . PRO A 1 96 ? -7.109 -5.364 -3.069 1.00 92.19 96 PRO A O 1
ATOM 748 N N . GLU A 1 97 ? -6.786 -3.400 -4.110 1.00 92.19 97 GLU A N 1
ATOM 749 C CA . GLU A 1 97 ? -8.185 -3.218 -4.508 1.00 92.19 97 GLU A CA 1
ATOM 750 C C . GLU A 1 97 ? -8.650 -4.306 -5.488 1.00 92.19 97 GLU A C 1
ATOM 752 O O . GLU A 1 97 ? -9.705 -4.915 -5.295 1.00 92.19 97 GLU A O 1
ATOM 757 N N . VAL A 1 98 ? -7.826 -4.631 -6.492 1.00 93.25 98 VAL A N 1
ATOM 758 C CA . VAL A 1 98 ? -8.096 -5.741 -7.417 1.00 93.25 98 VAL A CA 1
ATOM 759 C C . VAL A 1 98 ? -8.199 -7.064 -6.661 1.00 93.25 98 VAL A C 1
ATOM 761 O O . VAL A 1 98 ? -9.132 -7.827 -6.901 1.00 93.25 98 VAL A O 1
ATOM 764 N N . PHE A 1 99 ? -7.290 -7.346 -5.725 1.00 91.12 99 PHE A N 1
ATOM 765 C CA . PHE A 1 99 ? -7.354 -8.581 -4.939 1.00 91.12 99 PHE A CA 1
ATOM 766 C C . PHE A 1 99 ? -8.600 -8.651 -4.058 1.00 91.12 99 PHE A C 1
ATOM 768 O O . PHE A 1 99 ? -9.246 -9.697 -4.021 1.00 91.12 99 PHE A O 1
ATOM 775 N N . ALA A 1 100 ? -8.980 -7.548 -3.410 1.00 91.94 100 ALA A N 1
ATOM 776 C CA . ALA A 1 100 ? -10.207 -7.477 -2.624 1.00 91.94 100 ALA A CA 1
ATOM 777 C C . ALA A 1 100 ? -11.453 -7.738 -3.487 1.00 91.94 100 ALA A C 1
ATOM 779 O O . ALA A 1 100 ? -12.361 -8.445 -3.055 1.00 91.94 100 ALA A O 1
ATOM 780 N N . SER A 1 101 ? -11.482 -7.212 -4.714 1.00 91.81 101 SER A N 1
ATOM 781 C CA . SER A 1 101 ? -12.584 -7.405 -5.664 1.00 91.81 101 SER A CA 1
ATOM 782 C C . SER A 1 101 ? -12.656 -8.836 -6.211 1.00 91.81 101 SER A C 1
ATOM 784 O O . SER A 1 101 ? -13.735 -9.421 -6.290 1.00 91.81 101 SER A O 1
ATOM 786 N N . VAL A 1 102 ? -11.507 -9.429 -6.553 1.00 95.38 102 VAL A N 1
ATOM 787 C CA . VAL A 1 102 ? -11.434 -10.759 -7.183 1.00 95.38 102 VAL A CA 1
ATOM 788 C C . VAL A 1 102 ? -11.640 -11.889 -6.176 1.00 95.38 102 VAL A C 1
ATOM 790 O O . VAL A 1 102 ? -12.379 -12.828 -6.460 1.00 95.38 102 VAL A O 1
ATOM 793 N N . PHE A 1 103 ? -10.976 -11.829 -5.020 1.00 92.00 103 PHE A N 1
ATOM 794 C CA . PHE A 1 103 ? -11.027 -12.904 -4.024 1.00 92.00 103 PHE A CA 1
ATOM 795 C C . PHE A 1 103 ? -12.115 -12.692 -2.971 1.00 92.00 103 PHE A C 1
ATOM 797 O O . PHE A 1 103 ? -12.561 -13.653 -2.345 1.00 92.00 103 PHE A O 1
ATOM 804 N N . GLY A 1 104 ? -12.561 -11.450 -2.779 1.00 91.38 104 GLY A N 1
ATOM 805 C CA . GLY A 1 104 ? -13.536 -11.114 -1.755 1.00 91.38 104 GLY A CA 1
ATOM 806 C C . GLY A 1 104 ? -13.018 -11.366 -0.339 1.00 91.38 104 GLY A C 1
ATOM 807 O O . GLY A 1 104 ? -11.817 -11.376 -0.062 1.00 91.38 104 GLY A O 1
ATOM 808 N N . ARG A 1 105 ? -13.962 -11.555 0.584 1.00 93.62 105 ARG A N 1
ATOM 809 C CA . ARG A 1 105 ? -13.695 -11.819 1.999 1.00 93.62 105 ARG A CA 1
ATOM 810 C C . ARG A 1 105 ? -13.971 -13.285 2.319 1.00 93.62 105 ARG A C 1
ATOM 812 O O . ARG A 1 105 ? -15.103 -13.741 2.169 1.00 93.62 105 ARG A O 1
ATOM 819 N N . ALA A 1 106 ? -12.969 -13.983 2.847 1.00 91.88 106 ALA A N 1
ATOM 820 C CA . ALA A 1 106 ? -13.156 -15.321 3.399 1.00 91.88 106 ALA A CA 1
ATOM 821 C C . ALA A 1 106 ? -13.979 -15.280 4.711 1.00 91.88 106 ALA A C 1
ATOM 823 O O . ALA A 1 106 ? -13.828 -14.341 5.504 1.00 91.88 106 ALA A O 1
ATOM 824 N N . PRO A 1 107 ? -14.843 -16.279 4.982 1.00 93.56 107 PRO A N 1
ATOM 825 C CA . PRO A 1 107 ? -15.552 -16.382 6.257 1.00 93.56 107 PRO A CA 1
ATOM 826 C C . PRO A 1 107 ? -14.586 -16.376 7.446 1.00 93.56 107 PRO A C 1
ATOM 828 O O . PRO A 1 107 ? -13.573 -17.063 7.421 1.00 93.56 107 PRO A O 1
ATOM 831 N N . GLY A 1 108 ? -14.889 -15.594 8.484 1.00 93.75 108 GLY A N 1
ATOM 832 C CA . GLY A 1 108 ? -14.033 -15.474 9.673 1.00 93.75 108 GLY A CA 1
ATOM 833 C C . GLY A 1 108 ? -12.829 -14.533 9.527 1.00 93.75 108 GLY A C 1
ATOM 834 O O . GLY A 1 108 ? -12.198 -14.223 10.528 1.00 93.75 108 GLY A O 1
ATOM 835 N N . HIS A 1 109 ? -12.548 -14.012 8.329 1.00 95.88 109 HIS A N 1
ATOM 836 C CA . HIS A 1 109 ? -11.464 -13.048 8.106 1.00 95.88 109 HIS A CA 1
ATOM 837 C C . HIS A 1 109 ? -11.968 -11.595 8.177 1.00 95.88 109 HIS A C 1
ATOM 839 O O . HIS A 1 109 ? -13.166 -11.351 7.953 1.00 95.88 109 HIS A O 1
ATOM 845 N N . PRO A 1 110 ? -11.086 -10.615 8.459 1.00 96.44 110 PRO A N 1
ATOM 846 C CA . PRO A 1 110 ? -11.439 -9.203 8.401 1.00 96.44 110 PRO A CA 1
ATOM 847 C C . PRO A 1 110 ? -11.765 -8.756 6.970 1.00 96.44 110 PRO A C 1
ATOM 849 O O . PRO A 1 110 ? -11.311 -9.337 5.982 1.00 96.44 110 PRO A O 1
ATOM 852 N N . ARG A 1 111 ? -12.566 -7.697 6.845 1.00 95.50 111 ARG A N 1
ATOM 853 C CA . ARG A 1 111 ? -12.839 -7.037 5.565 1.00 95.50 111 ARG A CA 1
ATOM 854 C C . ARG A 1 111 ? -11.661 -6.138 5.192 1.00 95.50 111 ARG A C 1
ATOM 856 O O . ARG A 1 111 ? -11.312 -5.246 5.955 1.00 95.50 111 ARG A O 1
ATOM 863 N N . LEU A 1 112 ? -11.113 -6.310 3.992 1.00 96.31 112 LEU A N 1
ATOM 864 C CA . LEU A 1 112 ? -10.138 -5.377 3.430 1.00 96.31 112 LEU A CA 1
ATOM 865 C C . LEU A 1 112 ? -10.861 -4.184 2.784 1.00 96.31 112 LEU A C 1
ATOM 867 O O . LEU A 1 112 ? -11.717 -4.368 1.922 1.00 96.31 112 LEU A O 1
ATOM 871 N N . SER A 1 113 ? -10.515 -2.968 3.201 1.00 95.81 113 SER A N 1
ATOM 872 C CA . SER A 1 113 ? -10.876 -1.714 2.530 1.00 95.81 113 SER A CA 1
ATOM 873 C C . SER A 1 113 ? -9.607 -0.989 2.090 1.00 95.81 113 SER A C 1
ATOM 875 O O . SER A 1 113 ? -8.609 -0.991 2.807 1.00 95.81 113 SER A O 1
ATOM 877 N N . VAL A 1 114 ? -9.659 -0.332 0.936 1.00 96.25 114 VAL A N 1
ATOM 878 C CA . VAL A 1 114 ? -8.583 0.528 0.434 1.00 96.25 114 VAL A CA 1
ATOM 879 C C . VAL A 1 114 ? -9.084 1.967 0.436 1.00 96.25 114 VAL A C 1
ATOM 881 O O . VAL A 1 114 ? -10.239 2.215 0.086 1.00 96.25 114 VAL A O 1
ATOM 884 N N . ILE A 1 115 ? -8.244 2.904 0.869 1.00 96.00 115 ILE A N 1
ATOM 885 C CA . ILE A 1 115 ? -8.510 4.338 0.765 1.00 96.00 115 ILE A CA 1
ATOM 886 C C . ILE A 1 115 ? -7.374 5.035 0.021 1.00 96.00 115 ILE A C 1
ATOM 888 O O . ILE A 1 115 ? -6.225 5.024 0.464 1.00 96.00 115 ILE A O 1
ATOM 892 N N . ASP A 1 116 ? -7.737 5.647 -1.104 1.00 94.69 116 ASP A N 1
ATOM 893 C CA . ASP A 1 116 ? -6.849 6.384 -2.006 1.00 94.69 116 ASP A CA 1
ATOM 894 C C . ASP A 1 116 ? -7.456 7.712 -2.495 1.00 94.69 116 ASP A C 1
ATOM 896 O O . ASP A 1 116 ? -6.945 8.355 -3.411 1.00 94.69 116 ASP A O 1
ATOM 900 N N . SER A 1 117 ? -8.549 8.150 -1.861 1.00 94.00 117 SER A N 1
ATOM 901 C CA . SER A 1 117 ? -9.234 9.401 -2.172 1.00 94.00 117 SER A CA 1
ATOM 902 C C . SER A 1 117 ? -9.265 10.320 -0.961 1.00 94.00 117 SER A C 1
ATOM 904 O O . SER A 1 117 ? -9.734 9.951 0.116 1.00 94.00 117 SER A O 1
ATOM 906 N N . THR A 1 118 ? -8.791 11.550 -1.150 1.00 93.25 118 THR A N 1
ATOM 907 C CA . THR A 1 118 ? -8.847 12.623 -0.146 1.00 93.25 118 THR A CA 1
ATOM 908 C C . THR A 1 118 ? -10.196 13.335 -0.109 1.00 93.25 118 THR A C 1
ATOM 910 O O . THR A 1 118 ? -10.370 14.275 0.667 1.00 93.25 118 THR A O 1
ATOM 913 N N . HIS A 1 119 ? -11.169 12.893 -0.914 1.00 96.44 119 HIS A N 1
ATOM 914 C CA . HIS A 1 119 ? -12.512 13.451 -0.883 1.00 96.44 119 HIS A CA 1
ATOM 915 C C . HIS A 1 119 ? -13.138 13.238 0.511 1.00 96.44 119 HIS A C 1
ATOM 917 O O . HIS A 1 119 ? -13.241 12.088 0.954 1.00 96.44 119 HIS A O 1
ATOM 923 N N . PRO A 1 120 ? -13.598 14.296 1.208 1.00 95.00 120 PRO A N 1
ATOM 924 C CA . PRO A 1 120 ? -14.080 14.185 2.587 1.00 95.00 120 PRO A CA 1
ATOM 925 C C . PRO A 1 120 ? -15.192 13.149 2.771 1.00 95.00 120 PRO A C 1
ATOM 927 O O . PRO A 1 120 ? -15.210 12.424 3.761 1.00 95.00 120 PRO A O 1
ATOM 930 N N . GLU A 1 121 ? -16.090 13.029 1.793 1.00 97.12 121 GLU A N 1
ATOM 931 C CA . GLU A 1 121 ? -17.175 12.044 1.824 1.00 97.12 121 GLU A CA 1
ATOM 932 C C . GLU A 1 121 ? -16.672 10.599 1.733 1.00 97.12 121 GLU A C 1
ATOM 934 O O . GLU A 1 121 ? -17.233 9.721 2.384 1.00 97.12 121 GLU A O 1
ATOM 939 N N . ALA A 1 122 ? -15.591 10.339 0.989 1.00 95.38 122 ALA A N 1
ATOM 940 C CA . ALA A 1 122 ? -15.004 9.003 0.905 1.00 95.38 122 ALA A CA 1
ATOM 941 C C . ALA A 1 122 ? -14.392 8.600 2.255 1.00 95.38 122 ALA A C 1
ATOM 943 O O . ALA A 1 122 ? -14.648 7.504 2.759 1.00 95.38 122 ALA A O 1
ATOM 944 N N . VAL A 1 123 ? -13.661 9.527 2.885 1.00 96.81 123 VAL A N 1
ATOM 945 C CA . VAL A 1 123 ? -13.081 9.346 4.224 1.00 96.81 123 VAL A CA 1
ATOM 946 C C . VAL A 1 123 ? -14.185 9.133 5.267 1.00 96.81 123 VAL A C 1
ATOM 948 O O . VAL A 1 123 ? -14.126 8.179 6.044 1.00 96.81 123 VAL A O 1
ATOM 951 N N . ALA A 1 124 ? -15.218 9.981 5.263 1.00 96.62 124 ALA A N 1
ATOM 952 C CA . ALA A 1 124 ? -16.343 9.887 6.190 1.00 96.62 124 ALA A CA 1
ATOM 953 C C . ALA A 1 124 ? -17.132 8.582 6.007 1.00 96.62 124 ALA A C 1
ATOM 955 O O . ALA A 1 124 ? -17.454 7.910 6.986 1.00 96.62 124 ALA A O 1
ATOM 956 N N . SER A 1 125 ? -17.388 8.179 4.761 1.00 97.12 125 SER A N 1
ATOM 957 C CA . SER A 1 125 ? -18.076 6.924 4.442 1.00 97.12 125 SER A CA 1
ATOM 958 C C . SER A 1 125 ? -17.309 5.710 4.960 1.00 97.12 125 SER A C 1
ATOM 960 O O . SER A 1 125 ? -17.909 4.805 5.541 1.00 97.12 125 SER A O 1
ATOM 962 N N . LEU A 1 126 ? -15.980 5.694 4.805 1.00 97.19 126 LEU A N 1
ATOM 963 C CA . LEU A 1 126 ? -15.150 4.635 5.374 1.00 97.19 126 LEU A CA 1
ATOM 964 C C . LEU A 1 126 ? -15.204 4.650 6.906 1.00 97.19 126 LEU A C 1
ATOM 966 O O . LEU A 1 126 ? -15.456 3.610 7.513 1.00 97.19 126 LEU A O 1
ATOM 970 N N . ARG A 1 127 ? -15.007 5.818 7.531 1.00 96.94 127 ARG A N 1
ATOM 971 C CA . ARG A 1 127 ? -15.054 5.978 8.991 1.00 96.94 127 ARG A CA 1
ATOM 972 C C . ARG A 1 127 ? -16.381 5.478 9.569 1.00 96.94 127 ARG A C 1
ATOM 974 O O . ARG A 1 127 ? -16.363 4.727 10.535 1.00 96.94 127 ARG A O 1
ATOM 981 N N . ASN A 1 128 ? -17.512 5.819 8.960 1.00 97.50 128 ASN A N 1
ATOM 982 C CA . ASN A 1 128 ? -18.838 5.407 9.433 1.00 97.50 128 ASN A CA 1
ATOM 983 C C . ASN A 1 128 ? -19.093 3.895 9.316 1.00 97.50 128 ASN A C 1
ATOM 985 O O . ASN A 1 128 ? -19.991 3.370 9.968 1.00 97.50 128 ASN A O 1
ATOM 989 N N . ARG A 1 129 ? -18.319 3.185 8.488 1.00 97.00 129 ARG A N 1
ATOM 990 C CA . ARG A 1 129 ? -18.497 1.754 8.210 1.00 97.00 129 ARG A CA 1
ATOM 991 C C . ARG A 1 129 ? -17.629 0.839 9.083 1.00 97.00 129 ARG A C 1
ATOM 993 O O . ARG A 1 129 ? -17.847 -0.375 9.066 1.00 97.00 129 ARG A O 1
ATOM 1000 N N . ILE A 1 130 ? -16.642 1.390 9.787 1.00 97.75 130 ILE A N 1
ATOM 1001 C CA . ILE A 1 130 ? -15.645 0.624 10.551 1.00 97.75 130 ILE A CA 1
ATOM 1002 C C . ILE A 1 130 ? -15.631 1.047 12.025 1.00 97.75 130 ILE A C 1
ATOM 1004 O O . ILE A 1 130 ? -15.894 2.204 12.362 1.00 97.75 130 ILE A O 1
ATOM 1008 N N . ASP A 1 131 ? -15.229 0.141 12.909 1.00 96.94 131 ASP A N 1
ATOM 1009 C CA . ASP A 1 131 ? -14.913 0.440 14.310 1.00 96.94 131 ASP A CA 1
ATOM 1010 C C . ASP A 1 131 ? -13.381 0.555 14.471 1.00 96.94 131 ASP A C 1
ATOM 1012 O O . ASP A 1 131 ? -12.698 -0.454 14.279 1.00 96.94 131 ASP A O 1
ATOM 1016 N N . PRO A 1 132 ? -12.798 1.727 14.813 1.00 95.44 132 PRO A N 1
ATOM 1017 C CA . PRO A 1 132 ? -11.349 1.898 14.937 1.00 95.44 132 PRO A CA 1
ATOM 1018 C C . PRO A 1 132 ? -10.746 0.946 15.968 1.00 95.44 132 PRO A C 1
ATOM 1020 O O . PRO A 1 132 ? -9.629 0.473 15.790 1.00 95.44 132 PRO A O 1
ATOM 1023 N N . THR A 1 133 ? -11.504 0.608 17.016 1.00 94.06 133 THR A N 1
ATOM 1024 C CA . THR A 1 133 ? -11.058 -0.291 18.089 1.00 94.06 133 THR A CA 1
ATOM 1025 C C . THR A 1 133 ? -10.999 -1.756 17.647 1.00 94.06 133 THR A C 1
ATOM 1027 O O . THR A 1 133 ? -10.431 -2.602 18.340 1.00 94.06 133 THR A O 1
ATOM 1030 N N . ARG A 1 134 ? -11.528 -2.061 16.459 1.00 96.81 134 ARG A N 1
ATOM 1031 C CA . ARG A 1 134 ? -11.500 -3.381 15.817 1.00 96.81 134 ARG A CA 1
ATOM 1032 C C . ARG A 1 134 ? -10.957 -3.327 14.390 1.00 96.81 134 ARG A C 1
ATOM 1034 O O . ARG A 1 134 ? -11.192 -4.249 13.607 1.00 96.81 134 ARG A O 1
ATOM 1041 N N . THR A 1 135 ? -10.251 -2.252 14.047 1.00 98.38 135 THR A N 1
ATOM 1042 C CA . THR A 1 135 ? -9.639 -2.060 12.732 1.00 98.38 135 THR A CA 1
ATOM 1043 C C . THR A 1 135 ? -8.122 -2.077 12.853 1.00 98.38 135 THR A C 1
ATOM 1045 O O . THR A 1 135 ? -7.562 -1.438 13.743 1.00 98.38 135 THR A O 1
ATOM 1048 N N . PHE A 1 136 ? -7.473 -2.767 11.920 1.00 98.44 136 PHE A N 1
ATOM 1049 C CA . PHE A 1 136 ? -6.037 -2.684 11.695 1.00 98.44 136 PHE A CA 1
ATOM 1050 C C . PHE A 1 136 ? -5.744 -1.825 10.460 1.00 98.44 136 PHE A C 1
ATOM 1052 O O . PHE A 1 136 ? -6.407 -1.938 9.429 1.00 98.44 136 PHE A O 1
ATOM 1059 N N . PHE A 1 137 ? -4.747 -0.956 10.540 1.00 98.44 137 PHE A N 1
ATOM 1060 C CA . PHE A 1 137 ? -4.438 0.044 9.527 1.00 98.44 137 PHE A CA 1
ATOM 1061 C C . PHE A 1 137 ? -3.064 -0.221 8.906 1.00 98.44 137 PHE A C 1
ATOM 1063 O O . PHE A 1 137 ? -2.069 -0.399 9.602 1.00 98.44 137 PHE A O 1
ATOM 1070 N N . VAL A 1 138 ? -2.984 -0.206 7.577 1.00 98.06 138 VAL A N 1
ATOM 1071 C CA . VAL A 1 138 ? -1.731 -0.391 6.834 1.00 98.06 138 VAL A CA 1
ATOM 1072 C C . VAL A 1 138 ? -1.405 0.890 6.079 1.00 98.06 138 VAL A C 1
ATOM 1074 O O . VAL A 1 138 ? -2.080 1.243 5.115 1.00 98.06 138 VAL A O 1
ATOM 1077 N N . VAL A 1 139 ? -0.359 1.590 6.510 1.00 97.38 139 VAL A N 1
ATOM 1078 C CA . VAL A 1 139 ? 0.159 2.797 5.858 1.00 97.38 139 VAL A CA 1
ATOM 1079 C C . VAL A 1 139 ? 1.111 2.369 4.739 1.00 97.38 139 VAL A C 1
ATOM 1081 O O . VAL A 1 139 ? 2.204 1.877 5.007 1.00 97.38 139 VAL A O 1
ATOM 1084 N N . SER A 1 140 ? 0.711 2.529 3.477 1.00 96.81 140 SER A N 1
ATOM 1085 C CA . SER A 1 140 ? 1.493 2.086 2.318 1.00 96.81 140 SER A CA 1
ATOM 1086 C C . SER A 1 140 ? 1.978 3.268 1.479 1.00 96.81 140 SER A C 1
ATOM 1088 O O . SER A 1 140 ? 1.275 3.796 0.610 1.00 96.81 140 SER A O 1
ATOM 1090 N N . SER A 1 141 ? 3.216 3.685 1.741 1.00 95.19 141 SER A N 1
ATOM 1091 C CA . SER A 1 141 ? 3.907 4.737 0.999 1.00 95.19 141 SER A CA 1
ATOM 1092 C C . SER A 1 141 ? 5.393 4.425 0.964 1.00 95.19 141 SER A C 1
ATOM 1094 O O . SER A 1 141 ? 6.039 4.376 2.003 1.00 95.19 141 SER A O 1
ATOM 1096 N N . LYS A 1 142 ? 5.948 4.264 -0.241 1.00 91.81 142 LYS A N 1
ATOM 1097 C CA . LYS A 1 142 ? 7.378 3.995 -0.422 1.00 91.81 142 LYS A CA 1
ATOM 1098 C C . LYS A 1 142 ? 8.256 5.097 0.177 1.00 91.81 142 LYS A C 1
ATOM 1100 O O . LYS A 1 142 ? 9.254 4.799 0.814 1.00 91.81 142 LYS A O 1
ATOM 1105 N N . SER A 1 143 ? 7.893 6.357 -0.064 1.00 92.62 143 SER A N 1
ATOM 1106 C CA . SER A 1 143 ? 8.659 7.513 0.407 1.00 92.62 143 SER A CA 1
ATOM 1107 C C . SER A 1 143 ? 8.319 7.919 1.839 1.00 92.62 143 SER A C 1
ATOM 1109 O O . SER A 1 143 ? 8.944 8.846 2.346 1.00 92.62 143 SER A O 1
ATOM 1111 N N . GLY A 1 144 ? 7.264 7.336 2.428 1.00 92.88 144 GLY A N 1
ATOM 1112 C CA . GLY A 1 144 ? 6.650 7.736 3.702 1.00 92.88 144 GLY A CA 1
ATOM 1113 C C . GLY A 1 144 ? 6.203 9.194 3.784 1.00 92.88 144 GLY A C 1
ATOM 1114 O O . GLY A 1 144 ? 5.830 9.665 4.850 1.00 92.88 144 GLY A O 1
ATOM 1115 N N . THR A 1 145 ? 6.230 9.920 2.668 1.00 92.44 145 THR A N 1
ATOM 1116 C CA . THR A 1 145 ? 5.971 11.365 2.591 1.00 92.44 145 THR A CA 1
ATOM 1117 C C . THR A 1 145 ? 4.799 11.709 1.680 1.00 92.44 145 THR A C 1
ATOM 1119 O O . THR A 1 145 ? 4.476 12.884 1.521 1.00 92.44 145 THR A O 1
ATOM 1122 N N . THR A 1 146 ? 4.135 10.707 1.092 1.00 93.56 146 THR A N 1
ATOM 1123 C CA . THR A 1 146 ? 2.916 10.906 0.295 1.00 93.56 146 THR A CA 1
ATOM 1124 C C . THR A 1 146 ? 1.855 11.611 1.142 1.00 93.56 146 THR A C 1
ATOM 1126 O O . THR A 1 146 ? 1.390 11.060 2.142 1.00 93.56 146 THR A O 1
ATOM 1129 N N . VAL A 1 147 ? 1.497 12.842 0.764 1.00 94.88 147 VAL A N 1
ATOM 1130 C CA . VAL A 1 147 ? 0.697 13.748 1.603 1.00 94.88 147 VAL A CA 1
ATOM 1131 C C . VAL A 1 147 ? -0.692 13.190 1.893 1.00 94.88 147 VAL A C 1
ATOM 1133 O O . VAL A 1 147 ? -1.181 13.305 3.016 1.00 94.88 147 VAL A O 1
ATOM 1136 N N . GLU A 1 148 ? -1.308 12.534 0.917 1.00 95.69 148 GLU A N 1
ATOM 1137 C CA . GLU A 1 148 ? -2.620 11.911 1.032 1.00 95.69 148 GLU A CA 1
ATOM 1138 C C . GLU A 1 148 ? -2.564 10.739 2.018 1.00 95.69 148 GLU A C 1
ATOM 1140 O O . GLU A 1 148 ? -3.290 10.733 3.013 1.00 95.69 148 GLU A O 1
ATOM 1145 N N . THR A 1 149 ? -1.620 9.809 1.819 1.00 95.94 149 THR A N 1
ATOM 1146 C CA . THR A 1 149 ? -1.405 8.664 2.717 1.00 95.94 149 THR A CA 1
ATOM 1147 C C . THR A 1 149 ? -1.133 9.113 4.154 1.00 95.94 149 THR A C 1
ATOM 1149 O O . THR A 1 149 ? -1.727 8.580 5.092 1.00 95.94 149 THR A O 1
ATOM 1152 N N . LEU A 1 150 ? -0.277 10.123 4.345 1.00 95.94 150 LEU A N 1
ATOM 1153 C CA . LEU A 1 150 ? 0.020 10.667 5.671 1.00 95.94 150 LEU A CA 1
ATOM 1154 C C . LEU A 1 150 ? -1.182 11.375 6.301 1.00 95.94 150 LEU A C 1
ATOM 1156 O O . LEU A 1 150 ? -1.331 11.355 7.522 1.00 95.94 150 LEU A O 1
ATOM 1160 N N . SER A 1 151 ? -2.040 11.994 5.492 1.00 96.75 151 SER A N 1
ATOM 1161 C CA . SER A 1 151 ? -3.270 12.628 5.969 1.00 96.75 151 SER A CA 1
ATOM 1162 C C . SER A 1 151 ? -4.258 11.591 6.502 1.00 96.75 151 SER A C 1
ATOM 1164 O O . SER A 1 151 ? -4.793 11.776 7.596 1.00 96.75 151 SER A O 1
ATOM 1166 N N . PHE A 1 152 ? -4.436 10.469 5.796 1.00 97.19 152 PHE A N 1
ATOM 1167 C CA . PHE A 1 152 ? -5.235 9.339 6.284 1.00 97.19 152 PHE A CA 1
ATOM 1168 C C . PHE A 1 152 ? -4.650 8.750 7.565 1.00 97.19 152 PHE A C 1
ATOM 1170 O O . PHE A 1 152 ? -5.381 8.582 8.541 1.00 97.19 152 PHE A O 1
ATOM 1177 N N . PHE A 1 153 ? -3.333 8.511 7.589 1.00 97.25 153 PHE A N 1
ATOM 1178 C CA . PHE A 1 153 ? -2.644 8.017 8.778 1.00 97.25 153 PHE A CA 1
ATOM 1179 C C . PHE A 1 153 ? -2.899 8.934 9.974 1.00 97.25 153 PHE A C 1
ATOM 1181 O O . PHE A 1 153 ? -3.435 8.481 10.976 1.00 97.25 153 PHE A O 1
ATOM 1188 N N . ARG A 1 154 ? -2.613 10.237 9.860 1.00 96.94 154 ARG A N 1
ATOM 1189 C CA . ARG A 1 154 ? -2.815 11.204 10.953 1.00 96.94 154 ARG A CA 1
ATOM 1190 C C . ARG A 1 154 ? -4.269 11.290 11.407 1.00 96.94 154 ARG A C 1
ATOM 1192 O O . ARG A 1 154 ? -4.523 11.491 12.594 1.00 96.94 154 ARG A O 1
ATOM 1199 N N . TYR A 1 155 ? -5.217 11.166 10.482 1.00 97.25 155 TYR A N 1
ATOM 1200 C CA . TYR A 1 155 ? -6.636 11.148 10.809 1.00 97.25 155 TYR A CA 1
ATOM 1201 C C . TYR A 1 155 ? -6.995 9.913 11.646 1.00 97.25 155 TYR A C 1
ATOM 1203 O O . TYR A 1 155 ? -7.490 10.066 12.762 1.00 97.25 155 TYR A O 1
ATOM 1211 N N . PHE A 1 156 ? -6.699 8.704 11.158 1.00 97.44 156 PHE A N 1
ATOM 1212 C CA . PHE A 1 156 ? -7.044 7.459 11.851 1.00 97.44 156 PHE A CA 1
ATOM 1213 C C . PHE A 1 156 ? -6.197 7.197 13.098 1.00 97.44 156 PHE A C 1
ATOM 1215 O O . PHE A 1 156 ? -6.704 6.607 14.048 1.00 97.44 156 PHE A O 1
ATOM 1222 N N . TRP A 1 157 ? -4.966 7.707 13.150 1.00 97.69 157 TRP A N 1
ATOM 1223 C CA . TRP A 1 157 ? -4.113 7.704 14.338 1.00 97.69 157 TRP A CA 1
ATOM 1224 C C . TRP A 1 157 ? -4.838 8.316 15.537 1.00 97.69 157 TRP A C 1
ATOM 1226 O O . TRP A 1 157 ? -4.964 7.691 16.588 1.00 97.69 157 TRP A O 1
ATOM 1236 N N . LYS A 1 158 ? -5.440 9.495 15.338 1.00 97.25 158 LYS A N 1
ATOM 1237 C CA . LYS A 1 158 ? -6.252 10.160 16.365 1.00 97.25 158 LYS A CA 1
ATOM 1238 C C . LYS A 1 158 ? -7.526 9.386 16.704 1.00 97.25 158 LYS A C 1
ATOM 1240 O O . LYS A 1 158 ? -7.919 9.354 17.864 1.00 97.25 158 LYS A O 1
ATOM 1245 N N . GLN A 1 159 ? -8.168 8.754 15.716 1.00 95.69 159 GLN A N 1
ATOM 1246 C CA . GLN A 1 159 ? -9.364 7.926 15.949 1.00 95.69 159 GLN A CA 1
ATOM 1247 C C . GLN A 1 159 ? -9.065 6.673 16.785 1.00 95.69 159 GLN A C 1
ATOM 1249 O O . GLN A 1 159 ? -9.972 6.128 17.404 1.00 95.69 159 GLN A O 1
ATOM 1254 N N . CYS A 1 160 ? -7.809 6.227 16.799 1.00 95.75 160 CYS A N 1
ATOM 1255 C CA . CYS A 1 160 ? -7.345 5.070 17.559 1.00 95.75 160 CYS A CA 1
ATOM 1256 C C . CYS A 1 160 ? -6.655 5.459 18.871 1.00 95.75 160 CYS A C 1
ATOM 1258 O O . CYS A 1 160 ? -5.914 4.650 19.415 1.00 95.75 160 CYS A O 1
ATOM 1260 N N . SER A 1 161 ? -6.837 6.694 19.355 1.00 95.69 161 SER A N 1
ATOM 1261 C CA . SER A 1 161 ? -6.156 7.191 20.561 1.00 95.69 161 SER A CA 1
ATOM 1262 C C . SER A 1 161 ? -4.632 7.033 20.505 1.00 95.69 161 SER A C 1
ATOM 1264 O O . SER A 1 161 ? -3.996 6.834 21.534 1.00 95.69 161 SER A O 1
ATOM 1266 N N . GLU A 1 162 ? -4.056 7.134 19.303 1.00 96.12 162 GLU A N 1
ATOM 1267 C CA . GLU A 1 162 ? -2.612 7.032 19.071 1.00 96.12 162 GLU A CA 1
ATOM 1268 C C . GLU A 1 162 ? -2.020 5.652 19.430 1.00 96.12 162 GLU A C 1
ATOM 1270 O O . GLU A 1 162 ? -0.841 5.519 19.757 1.00 96.12 162 GLU A O 1
ATOM 1275 N N . ASP A 1 163 ? -2.846 4.604 19.348 1.00 96.12 163 ASP A N 1
ATOM 1276 C CA . ASP A 1 163 ? -2.449 3.217 19.585 1.00 96.12 163 ASP A CA 1
ATOM 1277 C C . ASP A 1 163 ? -1.661 2.633 18.400 1.00 96.12 163 ASP A C 1
ATOM 1279 O O . ASP A 1 163 ? -2.222 2.198 17.389 1.00 96.12 163 ASP A O 1
ATOM 1283 N N . GLY A 1 164 ? -0.336 2.590 18.557 1.00 95.69 164 GLY A N 1
ATOM 1284 C CA . GLY A 1 164 ? 0.606 2.025 17.589 1.00 95.69 164 GLY A CA 1
ATOM 1285 C C . GLY A 1 164 ? 0.385 0.554 17.251 1.00 95.69 164 GLY A C 1
ATOM 1286 O O . GLY A 1 164 ? 0.703 0.150 16.134 1.00 95.69 164 GLY A O 1
ATOM 1287 N N . ALA A 1 165 ? -0.201 -0.237 18.155 1.00 95.19 165 ALA A N 1
ATOM 1288 C CA . ALA A 1 165 ? -0.417 -1.667 17.927 1.00 95.19 165 ALA A CA 1
ATOM 1289 C C . ALA A 1 165 ? -1.402 -1.941 16.778 1.00 95.19 165 ALA A C 1
ATOM 1291 O O . ALA A 1 165 ? -1.442 -3.040 16.233 1.00 95.19 165 ALA A O 1
ATOM 1292 N N . ARG A 1 166 ? -2.170 -0.927 16.367 1.00 96.25 166 ARG A N 1
ATOM 1293 C CA . ARG A 1 166 ? -3.174 -1.021 15.299 1.00 96.25 166 ARG A CA 1
ATOM 1294 C C . ARG A 1 166 ? -2.641 -0.672 13.922 1.00 96.25 166 ARG A C 1
ATOM 1296 O O . ARG A 1 166 ? -3.420 -0.652 12.972 1.00 96.25 166 ARG A O 1
ATOM 1303 N N . PHE A 1 167 ? -1.356 -0.350 13.808 1.00 97.62 167 PHE A N 1
ATOM 1304 C CA . PHE A 1 167 ? -0.773 0.158 12.578 1.00 97.62 167 PHE A CA 1
ATOM 1305 C C . PHE A 1 167 ? 0.428 -0.677 12.140 1.00 97.62 167 PHE A C 1
ATOM 1307 O O . PHE A 1 167 ? 1.290 -1.043 12.934 1.00 97.62 167 PHE A O 1
ATOM 1314 N N . ALA A 1 168 ? 0.526 -0.898 10.833 1.00 96.75 168 ALA A N 1
ATOM 1315 C CA . ALA A 1 168 ? 1.758 -1.301 10.169 1.00 96.75 168 ALA A CA 1
ATOM 1316 C C . ALA A 1 168 ? 2.112 -0.308 9.062 1.00 96.75 168 ALA A C 1
ATOM 1318 O O . ALA A 1 168 ? 1.237 0.341 8.484 1.00 96.75 168 ALA A O 1
ATOM 1319 N N . ALA A 1 169 ? 3.398 -0.236 8.727 1.00 96.06 169 ALA A N 1
ATOM 1320 C CA . ALA A 1 169 ? 3.897 0.544 7.604 1.00 96.06 169 ALA A CA 1
ATOM 1321 C C . ALA A 1 169 ? 4.534 -0.369 6.548 1.00 96.06 169 ALA A C 1
ATOM 1323 O O . ALA A 1 169 ? 5.300 -1.276 6.869 1.00 96.06 169 ALA A O 1
ATOM 1324 N N . ILE A 1 170 ? 4.237 -0.093 5.279 1.00 95.12 170 ILE A N 1
ATOM 1325 C CA . ILE A 1 170 ? 4.937 -0.644 4.117 1.00 95.12 170 ILE A CA 1
ATOM 1326 C C . ILE A 1 170 ? 5.648 0.530 3.447 1.00 95.12 170 ILE A C 1
ATOM 1328 O O . ILE A 1 170 ? 5.013 1.341 2.767 1.00 95.12 170 ILE A O 1
ATOM 1332 N N . THR A 1 171 ? 6.956 0.628 3.679 1.00 95.56 171 THR A N 1
ATOM 1333 C CA . THR A 1 171 ? 7.798 1.768 3.291 1.00 95.56 171 THR A CA 1
ATOM 1334 C C . THR A 1 171 ? 9.237 1.323 3.006 1.00 95.56 171 THR A C 1
ATOM 1336 O O . THR A 1 171 ? 9.614 0.190 3.324 1.00 95.56 171 THR A O 1
ATOM 1339 N N . ASP A 1 172 ? 10.044 2.192 2.394 1.00 92.81 172 ASP A N 1
ATOM 1340 C CA . ASP A 1 172 ? 11.482 1.961 2.253 1.00 92.81 172 ASP A CA 1
ATOM 1341 C C . ASP A 1 172 ? 12.198 2.050 3.613 1.00 92.81 172 ASP A C 1
ATOM 1343 O O . ASP A 1 172 ? 11.784 2.746 4.541 1.00 92.81 172 ASP A O 1
ATOM 1347 N N . ARG A 1 173 ? 13.325 1.342 3.735 1.00 90.19 173 ARG A N 1
ATOM 1348 C CA . ARG A 1 173 ? 14.126 1.313 4.965 1.00 90.19 173 ARG A CA 1
ATOM 1349 C C . ARG A 1 173 ? 14.608 2.718 5.350 1.00 90.19 173 ARG A C 1
ATOM 1351 O O . ARG A 1 173 ? 15.236 3.393 4.541 1.00 90.19 173 ARG A O 1
ATOM 1358 N N . GLY A 1 174 ? 14.423 3.086 6.619 1.00 85.81 174 GLY A N 1
ATOM 1359 C CA . GLY A 1 174 ? 14.898 4.362 7.178 1.00 85.81 174 GLY A CA 1
ATOM 1360 C C . GLY A 1 174 ? 13.920 5.528 7.020 1.00 85.81 174 GLY A C 1
ATOM 1361 O O . GLY A 1 174 ? 14.306 6.667 7.268 1.00 85.81 174 GLY A O 1
ATOM 1362 N N . THR A 1 175 ? 12.689 5.229 6.610 1.00 75.00 175 THR A N 1
ATOM 1363 C CA . THR A 1 175 ? 11.551 6.150 6.560 1.00 75.00 175 THR A CA 1
ATOM 1364 C C . THR A 1 175 ? 10.593 5.828 7.696 1.00 75.00 175 THR A C 1
ATOM 1366 O O . THR A 1 175 ? 10.109 6.783 8.336 1.00 75.00 175 THR A O 1
#

Secondary structure (DSSP, 8-state):
---------S-S--SHHHHHHHHHHHHTTHHHHHHTT-GGGG-TT-TTGGGG-GGGTHHHHHGGGHHHHHHHHHHHHHTT--EEEEEE-THHHHHHHHHHHHH---TTSPEEEEE----HHHHHHHHHHS-GGGEEEEEE-TTS--HHHHHHHHHHHHHTTT-GGGEEEE--TT-